Protein AF-A0A438DNE6-F1 (afdb_monomer_lite)

Organism: Vitis vinifera (NCBI:txid29760)

Structure (mmCIF, N/CA/C/O backbone):
data_AF-A0A438DNE6-F1
#
_entry.id   AF-A0A438DNE6-F1
#
loop_
_atom_site.group_PDB
_atom_site.id
_atom_site.type_symbol
_atom_site.label_atom_id
_atom_site.label_alt_id
_atom_site.label_comp_id
_atom_site.label_asym_id
_atom_site.label_entity_id
_atom_site.label_seq_id
_atom_site.pdbx_PDB_ins_code
_atom_site.Cartn_x
_atom_site.Cartn_y
_atom_site.Cartn_z
_atom_site.occupancy
_atom_site.B_iso_or_equiv
_atom_site.auth_seq_id
_atom_site.auth_comp_id
_atom_site.auth_asym_id
_atom_site.auth_atom_id
_atom_site.pdbx_PDB_model_num
ATOM 1 N N . MET A 1 1 ? -8.473 5.101 -5.235 1.00 65.88 1 MET A N 1
ATOM 2 C CA . MET A 1 1 ? -7.843 4.141 -6.166 1.00 65.88 1 MET A CA 1
ATOM 3 C C . MET A 1 1 ? -6.484 3.801 -5.581 1.00 65.88 1 MET A C 1
ATOM 5 O O . MET A 1 1 ? -5.723 4.729 -5.342 1.00 65.88 1 MET A O 1
ATOM 9 N N . LEU A 1 2 ? -6.222 2.537 -5.244 1.00 73.25 2 LEU A N 1
ATOM 10 C CA . LEU A 1 2 ? -4.895 2.101 -4.793 1.00 73.25 2 LEU A CA 1
ATOM 11 C C . LEU A 1 2 ? -3.965 2.095 -6.015 1.00 73.25 2 LEU A C 1
ATOM 13 O O . LEU A 1 2 ? -4.375 1.633 -7.074 1.00 73.25 2 LEU A O 1
ATOM 17 N N . GLY A 1 3 ? -2.742 2.612 -5.892 1.00 88.56 3 GLY A N 1
ATOM 18 C CA . GLY A 1 3 ? -1.747 2.656 -6.977 1.00 88.56 3 GLY A CA 1
ATOM 19 C C . GLY A 1 3 ? -1.191 1.299 -7.412 1.00 88.56 3 GLY A C 1
ATOM 20 O O . GLY A 1 3 ? -0.153 1.246 -8.063 1.00 88.56 3 GLY A O 1
ATOM 21 N N . ILE A 1 4 ? -1.853 0.214 -7.015 1.00 93.81 4 ILE A N 1
ATOM 22 C CA . ILE A 1 4 ? -1.507 -1.173 -7.292 1.00 93.81 4 ILE A CA 1
ATOM 23 C C . ILE A 1 4 ? -2.718 -1.785 -8.008 1.00 93.81 4 ILE A C 1
ATOM 25 O O . ILE A 1 4 ? -3.840 -1.642 -7.506 1.00 93.81 4 ILE A O 1
ATOM 29 N N . PRO A 1 5 ? -2.527 -2.451 -9.161 1.00 94.25 5 PRO A N 1
ATOM 30 C CA . PRO A 1 5 ? -3.608 -3.123 -9.870 1.00 94.25 5 PRO A CA 1
ATOM 31 C C . PRO A 1 5 ? -4.360 -4.095 -8.955 1.00 94.25 5 PRO A C 1
ATOM 33 O O . PRO A 1 5 ? -3.750 -4.889 -8.241 1.00 94.25 5 PRO A O 1
ATOM 36 N N . CYS A 1 6 ? -5.692 -4.048 -8.981 1.00 94.31 6 CYS A N 1
ATOM 37 C CA . CYS A 1 6 ? -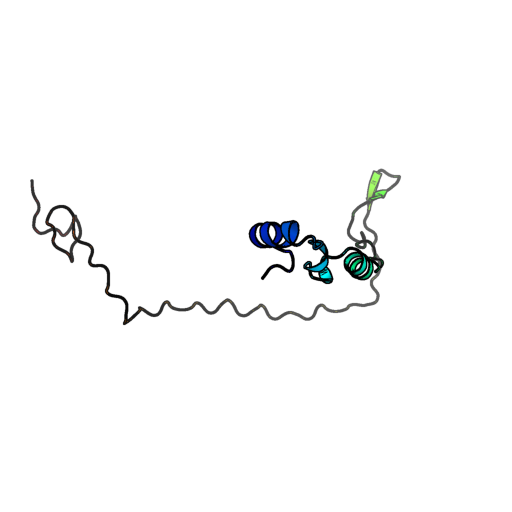6.507 -5.059 -8.312 1.00 94.31 6 CYS A CA 1
ATOM 38 C C . CYS A 1 6 ? -6.452 -6.393 -9.073 1.00 94.31 6 CYS A C 1
ATOM 40 O O . CYS A 1 6 ? -6.047 -6.439 -10.235 1.00 94.31 6 CYS A O 1
ATOM 42 N N . GLU A 1 7 ? -6.927 -7.470 -8.447 1.00 94.38 7 GLU A N 1
ATOM 43 C CA . GLU A 1 7 ? -6.989 -8.804 -9.063 1.00 94.38 7 GLU A CA 1
ATOM 44 C C . GLU A 1 7 ? -7.673 -8.794 -10.441 1.00 94.38 7 GLU A C 1
ATOM 46 O O . GLU A 1 7 ? -7.155 -9.369 -11.396 1.00 94.38 7 GLU A O 1
ATOM 51 N N . HIS A 1 8 ? -8.762 -8.032 -10.586 1.00 95.75 8 HIS A N 1
ATOM 52 C CA . HIS A 1 8 ? -9.478 -7.873 -11.852 1.00 95.75 8 HIS A CA 1
ATOM 53 C C . HIS A 1 8 ? -8.602 -7.250 -12.945 1.00 95.75 8 HIS A C 1
ATOM 55 O O . HIS A 1 8 ? -8.645 -7.679 -14.095 1.00 95.75 8 HIS A O 1
ATOM 61 N N . ALA A 1 9 ? -7.785 -6.253 -12.597 1.00 94.19 9 ALA A N 1
ATOM 62 C CA . ALA A 1 9 ? -6.877 -5.617 -13.544 1.00 94.19 9 ALA A CA 1
ATOM 63 C C . ALA A 1 9 ? -5.755 -6.576 -13.964 1.00 94.19 9 ALA A C 1
ATOM 65 O O . ALA A 1 9 ? -5.433 -6.657 -15.146 1.00 94.19 9 ALA A O 1
ATOM 66 N N . VAL A 1 10 ? -5.208 -7.357 -13.027 1.00 95.00 10 VAL A N 1
ATOM 67 C CA . VAL A 1 10 ? -4.169 -8.358 -13.320 1.00 95.00 10 VAL A CA 1
ATOM 68 C C . VAL A 1 10 ? -4.678 -9.414 -14.304 1.00 95.00 10 VAL A C 1
ATOM 70 O O . VAL A 1 10 ? -3.985 -9.725 -15.272 1.00 95.00 10 VAL A O 1
ATOM 73 N N . VAL A 1 11 ? -5.909 -9.903 -14.116 1.00 96.38 11 VAL A N 1
ATOM 74 C CA . VAL A 1 11 ? -6.548 -10.874 -15.023 1.00 96.38 11 VAL A CA 1
ATOM 75 C C . VAL A 1 11 ? 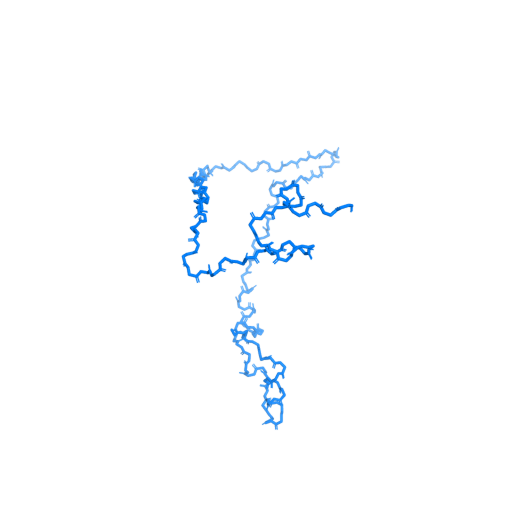-6.675 -10.336 -16.453 1.00 96.38 11 VAL A C 1
ATOM 77 O O . VAL A 1 11 ? -6.580 -11.110 -17.399 1.00 96.38 11 VAL A O 1
ATOM 80 N N . VAL A 1 12 ? -6.842 -9.023 -16.632 1.00 95.62 12 VAL A N 1
ATOM 81 C CA . VAL A 1 12 ? -6.889 -8.387 -17.961 1.00 95.62 12 VAL A CA 1
ATOM 82 C C . VAL A 1 12 ? -5.489 -8.145 -18.532 1.00 95.62 12 VAL A C 1
ATOM 84 O O . VAL A 1 12 ? -5.283 -8.294 -19.732 1.00 95.62 12 VAL A O 1
ATOM 87 N N . ILE A 1 13 ? -4.514 -7.785 -17.696 1.00 95.50 13 ILE A N 1
ATOM 88 C CA . ILE A 1 13 ? -3.153 -7.425 -18.123 1.00 95.50 13 ILE A CA 1
ATOM 89 C C . ILE A 1 13 ? -2.360 -8.651 -18.604 1.00 95.50 13 ILE A C 1
ATOM 91 O O . ILE A 1 13 ? -1.666 -8.572 -19.621 1.00 95.50 13 ILE A O 1
ATOM 95 N N . LEU A 1 14 ? -2.475 -9.786 -17.903 1.00 94.75 14 LEU A N 1
ATOM 96 C CA . LEU A 1 14 ? -1.679 -10.987 -18.187 1.00 94.75 14 LEU A CA 1
ATOM 97 C C . LEU A 1 14 ? -1.915 -11.564 -19.601 1.00 94.75 14 LEU A C 1
ATOM 99 O O . LEU A 1 14 ? -0.928 -11.809 -20.295 1.00 94.75 14 LEU A O 1
ATOM 103 N N . PRO A 1 15 ? -3.161 -11.731 -20.094 1.00 96.56 15 PRO A N 1
ATOM 104 C CA . PRO A 1 15 ? -3.418 -12.237 -21.447 1.00 96.56 15 PRO A CA 1
ATOM 105 C C . PRO A 1 15 ? -2.930 -11.310 -22.565 1.00 96.56 15 PRO A C 1
ATOM 107 O O . PRO A 1 15 ? -2.654 -11.771 -23.668 1.00 96.56 15 PRO A O 1
ATOM 110 N N . ILE A 1 16 ? -2.808 -10.006 -22.292 1.00 94.44 16 ILE A N 1
ATOM 111 C CA . ILE A 1 16 ? -2.300 -9.006 -23.247 1.00 94.44 16 ILE A CA 1
ATOM 112 C C . ILE A 1 16 ? -0.759 -9.083 -23.343 1.00 94.44 16 ILE A C 1
ATOM 114 O O . ILE A 1 16 ? -0.145 -8.421 -24.179 1.00 94.44 16 ILE A O 1
ATOM 118 N N . GLY A 1 17 ? -0.108 -9.902 -22.504 1.00 94.00 17 GLY A N 1
ATOM 119 C CA . GLY A 1 17 ? 1.345 -10.074 -22.488 1.00 94.00 17 GLY A CA 1
ATOM 120 C C . GLY A 1 17 ? 2.089 -8.851 -21.951 1.00 94.00 17 GLY A C 1
ATOM 121 O O . GLY A 1 17 ? 3.264 -8.654 -22.256 1.00 94.00 17 GLY A O 1
ATOM 122 N N . LYS A 1 18 ? 1.404 -7.993 -21.188 1.00 95.25 18 LYS A N 1
ATOM 123 C CA . LYS A 1 18 ? 1.999 -6.817 -20.549 1.00 95.25 18 LYS A CA 1
ATOM 124 C C . LYS A 1 18 ? 2.436 -7.151 -19.129 1.00 95.25 18 LYS A C 1
ATOM 126 O O . LYS A 1 18 ? 1.852 -8.011 -18.472 1.00 95.25 18 LYS A O 1
ATOM 131 N N . ASN A 1 19 ? 3.464 -6.459 -18.648 1.00 94.38 19 ASN A N 1
ATOM 132 C CA . ASN A 1 19 ? 3.924 -6.637 -17.282 1.00 94.38 19 ASN A CA 1
ATOM 133 C C . ASN A 1 19 ? 3.004 -5.863 -16.329 1.00 94.38 19 ASN A C 1
ATOM 135 O O . ASN A 1 19 ? 2.731 -4.684 -16.531 1.00 94.38 19 ASN A O 1
ATOM 139 N N . VAL A 1 20 ? 2.545 -6.520 -15.265 1.00 93.69 20 VAL A N 1
ATOM 140 C CA . VAL A 1 20 ? 1.714 -5.900 -14.220 1.00 93.69 20 VAL A CA 1
ATOM 141 C C . VAL A 1 20 ? 2.436 -4.723 -13.554 1.00 93.69 20 VAL A C 1
ATOM 143 O O . VAL A 1 20 ? 1.795 -3.735 -13.201 1.00 93.69 20 VAL A O 1
ATOM 146 N N . VAL A 1 21 ? 3.765 -4.796 -13.433 1.00 93.44 21 VAL A N 1
ATOM 147 C CA . VAL A 1 21 ? 4.609 -3.756 -12.820 1.00 93.44 21 VAL A CA 1
ATOM 148 C C . VAL A 1 21 ? 4.518 -2.422 -13.569 1.00 93.44 21 VAL A C 1
ATOM 150 O O . VAL A 1 21 ? 4.621 -1.366 -12.943 1.00 93.44 21 VAL A O 1
ATOM 153 N N . ASP A 1 22 ? 4.247 -2.446 -14.877 1.00 93.62 22 ASP A N 1
ATOM 154 C CA . ASP A 1 22 ? 4.108 -1.233 -15.695 1.00 93.62 22 ASP A CA 1
ATOM 155 C C . ASP A 1 22 ? 2.880 -0.399 -15.289 1.00 93.62 22 ASP A C 1
ATOM 157 O O . ASP A 1 22 ? 2.842 0.808 -15.516 1.00 93.62 22 ASP A O 1
ATOM 161 N N . PHE A 1 23 ? 1.892 -1.032 -14.647 1.00 93.38 23 PHE A N 1
ATOM 162 C CA . PHE A 1 23 ? 0.648 -0.409 -14.186 1.00 93.38 23 PHE A CA 1
ATOM 163 C C . PHE A 1 23 ? 0.669 -0.052 -12.694 1.00 93.38 23 PHE A C 1
ATOM 165 O O . PHE A 1 23 ? -0.309 0.487 -12.174 1.00 93.38 23 PHE A O 1
ATOM 172 N N . VAL A 1 24 ? 1.764 -0.352 -11.993 1.00 94.81 24 VAL A N 1
ATOM 173 C CA . VAL A 1 24 ? 1.975 0.058 -10.602 1.00 94.81 24 VAL A CA 1
ATOM 174 C C . VAL A 1 24 ? 2.464 1.508 -10.585 1.00 94.81 24 VAL A C 1
ATOM 176 O O . VAL A 1 24 ? 3.334 1.889 -11.369 1.00 94.81 24 VAL A O 1
ATOM 179 N N . GLN A 1 25 ? 1.919 2.332 -9.691 1.00 94.31 25 GLN A N 1
ATOM 180 C CA . GLN A 1 25 ? 2.396 3.702 -9.488 1.00 94.31 25 GLN A CA 1
ATOM 181 C C . GLN A 1 25 ? 3.838 3.714 -8.975 1.00 94.31 25 GLN A C 1
ATOM 183 O O . GLN A 1 25 ? 4.219 2.882 -8.152 1.00 94.31 25 GLN A O 1
ATOM 188 N N . ASP A 1 26 ? 4.616 4.709 -9.402 1.00 93.00 26 ASP A N 1
ATOM 189 C CA . ASP A 1 26 ? 6.052 4.772 -9.109 1.00 93.00 26 ASP A CA 1
ATOM 190 C C . ASP A 1 26 ? 6.367 4.761 -7.611 1.00 93.00 26 ASP A C 1
ATOM 192 O O . ASP A 1 26 ? 7.322 4.106 -7.213 1.00 93.00 26 ASP A O 1
ATOM 196 N N . TRP A 1 27 ? 5.512 5.356 -6.770 1.00 92.44 27 TRP A N 1
ATOM 197 C CA . TRP A 1 27 ? 5.651 5.354 -5.306 1.00 92.44 27 TRP A CA 1
ATOM 198 C C . TRP A 1 27 ? 5.779 3.957 -4.691 1.00 92.44 27 TRP A C 1
ATOM 200 O O . TRP A 1 27 ? 6.372 3.813 -3.627 1.00 92.44 27 TRP A O 1
ATOM 210 N N . TYR A 1 28 ? 5.228 2.932 -5.344 1.00 92.50 28 TYR A N 1
ATOM 211 C CA . TYR A 1 28 ? 5.289 1.540 -4.893 1.00 92.50 28 TYR A CA 1
ATOM 212 C C . TYR A 1 28 ? 6.388 0.731 -5.593 1.00 92.50 28 TYR A C 1
ATOM 214 O O . TYR A 1 28 ? 6.574 -0.444 -5.280 1.00 92.50 28 TYR A O 1
ATOM 222 N N . LYS A 1 29 ? 7.119 1.325 -6.543 1.00 93.25 29 LYS A N 1
ATOM 223 C CA . LYS A 1 29 ? 8.241 0.670 -7.217 1.00 93.25 29 LYS A CA 1
ATOM 224 C C . LYS A 1 29 ? 9.499 0.766 -6.367 1.00 93.25 29 LYS A C 1
ATOM 226 O O . LYS A 1 29 ? 9.745 1.760 -5.683 1.00 93.25 29 LYS A O 1
ATOM 231 N N . PHE A 1 30 ? 10.331 -0.264 -6.486 1.00 92.12 30 PHE A N 1
ATOM 232 C CA . PHE A 1 30 ? 11.576 -0.388 -5.736 1.00 92.12 30 PHE A CA 1
ATOM 233 C C . PHE A 1 30 ? 12.486 0.854 -5.823 1.00 92.12 30 PHE A C 1
ATOM 235 O O . PHE A 1 30 ? 12.868 1.345 -4.767 1.00 92.12 30 PHE A O 1
ATOM 242 N N . PRO A 1 31 ? 12.759 1.449 -7.005 1.00 93.38 31 PRO A N 1
ATOM 243 C CA . PRO A 1 31 ? 13.654 2.608 -7.089 1.00 93.38 31 PRO A CA 1
ATOM 244 C C . PRO A 1 31 ? 13.140 3.832 -6.322 1.00 93.38 31 PRO A C 1
ATOM 246 O O . PRO A 1 31 ? 13.917 4.617 -5.786 1.00 93.38 31 PRO A O 1
ATOM 249 N N . MET A 1 32 ? 11.818 4.010 -6.254 1.00 94.06 32 MET A N 1
ATOM 250 C CA . MET A 1 32 ? 11.230 5.145 -5.548 1.00 94.06 32 MET A CA 1
ATOM 251 C C . MET A 1 32 ? 11.187 4.910 -4.043 1.00 94.06 32 MET A C 1
ATOM 253 O O . MET A 1 32 ? 11.432 5.835 -3.277 1.00 94.06 32 MET A O 1
ATOM 257 N N . GLN A 1 33 ? 10.928 3.674 -3.618 1.00 92.25 33 GLN A N 1
ATOM 258 C CA . GLN A 1 33 ? 11.064 3.270 -2.220 1.00 92.25 33 GLN A CA 1
ATOM 259 C C . GLN A 1 33 ? 12.510 3.460 -1.744 1.00 92.25 33 GLN A C 1
ATOM 261 O O . GLN A 1 33 ? 12.732 4.062 -0.700 1.00 92.25 33 GLN A O 1
ATOM 266 N N . GLU A 1 34 ? 13.492 3.044 -2.544 1.00 93.06 34 GLU A N 1
ATOM 267 C CA . GLU A 1 34 ? 14.910 3.255 -2.254 1.00 93.06 34 GLU A CA 1
ATOM 268 C C . GLU A 1 34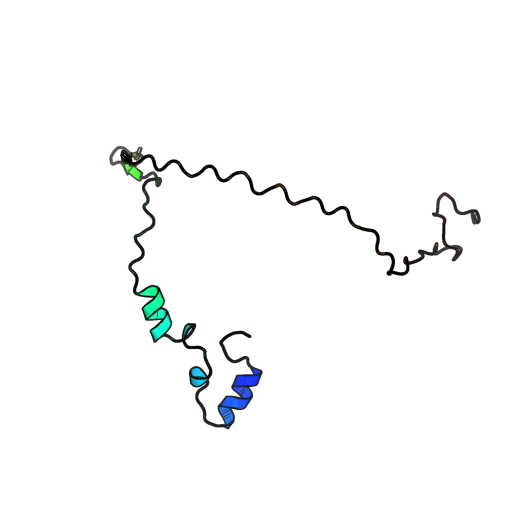 ? 15.241 4.743 -2.095 1.00 93.06 34 GLU A C 1
ATOM 270 O O . GLU A 1 34 ? 15.909 5.105 -1.138 1.00 93.06 34 GLU A O 1
ATOM 275 N N . LEU A 1 35 ? 14.698 5.621 -2.945 1.00 92.12 35 LEU A N 1
ATOM 276 C CA . LEU A 1 35 ? 14.861 7.074 -2.812 1.00 92.12 35 LEU A CA 1
ATOM 277 C C . LEU A 1 35 ? 14.172 7.653 -1.560 1.00 92.12 35 LEU A C 1
ATOM 279 O O . LEU A 1 35 ? 14.711 8.546 -0.915 1.00 92.12 35 LEU A O 1
ATOM 283 N N . ILE A 1 36 ? 12.977 7.172 -1.205 1.00 90.56 36 ILE A N 1
ATOM 284 C CA . ILE A 1 36 ? 12.250 7.628 -0.005 1.00 90.56 36 ILE A CA 1
ATOM 285 C C . ILE A 1 36 ? 13.018 7.247 1.263 1.00 90.56 36 ILE A C 1
ATOM 287 O O . ILE A 1 36 ? 13.102 8.035 2.204 1.00 90.56 36 ILE A O 1
ATOM 291 N N . TYR A 1 37 ? 13.590 6.046 1.276 1.00 87.56 37 TYR A N 1
ATOM 292 C CA . TYR A 1 37 ? 14.316 5.495 2.414 1.00 87.56 37 TYR A CA 1
ATOM 293 C C . TYR A 1 37 ? 15.839 5.654 2.304 1.00 87.56 37 TYR A C 1
ATOM 295 O O . TYR A 1 37 ? 16.555 5.167 3.174 1.00 87.56 37 TYR A O 1
ATOM 303 N N . SER A 1 38 ? 16.354 6.369 1.295 1.00 88.88 38 SER A N 1
ATOM 304 C CA . SER A 1 38 ? 17.793 6.649 1.170 1.00 88.88 38 SER A CA 1
ATOM 305 C C . SER A 1 38 ? 18.285 7.615 2.246 1.00 88.88 38 SER A C 1
ATOM 307 O O . SER A 1 38 ? 19.488 7.762 2.457 1.00 88.88 38 SER A O 1
ATOM 309 N N . GLY A 1 39 ? 17.361 8.326 2.897 1.00 83.75 39 GLY A N 1
ATOM 310 C CA . GLY A 1 39 ? 17.663 9.171 4.038 1.00 83.75 39 GLY A CA 1
ATOM 311 C C . GLY A 1 39 ? 18.158 8.339 5.218 1.00 83.75 39 GLY A C 1
ATOM 312 O O . GLY A 1 39 ? 17.516 7.376 5.632 1.00 83.75 39 GLY A O 1
ATOM 313 N N . SER A 1 40 ? 19.284 8.749 5.800 1.00 75.56 40 SER A N 1
ATOM 314 C CA . SER A 1 40 ? 19.689 8.249 7.110 1.00 75.56 40 SER A CA 1
ATOM 315 C C . SER A 1 40 ? 18.687 8.758 8.142 1.00 75.56 40 SER A C 1
ATOM 317 O O . SER A 1 40 ? 18.631 9.956 8.427 1.00 75.56 40 SER A O 1
ATOM 319 N N . PHE A 1 41 ? 17.873 7.860 8.690 1.00 73.75 41 PHE A N 1
ATOM 320 C CA . PHE A 1 41 ? 17.146 8.161 9.912 1.00 73.75 41 PHE A CA 1
ATOM 321 C C . PHE A 1 41 ? 18.181 8.199 11.031 1.00 73.75 41 PHE A C 1
ATOM 323 O O . PHE A 1 41 ? 18.817 7.184 11.324 1.00 73.75 41 PHE A O 1
ATOM 330 N N . SER A 1 42 ? 18.360 9.361 11.662 1.00 72.00 42 SER A N 1
ATOM 331 C CA . SER A 1 42 ? 19.006 9.393 12.970 1.00 72.00 42 SER A CA 1
ATOM 332 C C . SER A 1 42 ? 18.262 8.396 13.851 1.00 72.00 42 SER A C 1
ATOM 334 O O . SER A 1 42 ? 17.032 8.469 13.948 1.00 72.00 42 SER A O 1
ATOM 336 N N . GLY A 1 43 ? 18.985 7.442 14.444 1.00 69.56 43 GLY A N 1
ATOM 337 C CA . GLY A 1 43 ? 18.393 6.561 15.443 1.00 69.56 43 GLY A CA 1
ATOM 338 C C . GLY A 1 43 ? 17.636 7.414 16.457 1.00 69.56 43 GLY A C 1
ATOM 339 O O . GLY A 1 43 ? 18.082 8.516 16.782 1.00 69.56 43 GLY A O 1
ATOM 340 N N . ILE A 1 44 ? 16.469 6.943 16.898 1.00 70.31 44 ILE A N 1
ATOM 341 C CA . ILE A 1 44 ? 15.715 7.631 17.948 1.00 70.31 44 ILE A CA 1
ATOM 342 C C . ILE A 1 44 ? 16.681 7.816 19.113 1.00 70.31 44 ILE A C 1
ATOM 344 O O . ILE A 1 44 ? 17.194 6.825 19.637 1.00 70.31 44 ILE A O 1
ATOM 348 N N . GLU A 1 45 ? 16.985 9.069 19.456 1.00 68.56 45 GLU A N 1
ATOM 349 C CA . GLU A 1 45 ? 17.955 9.342 20.502 1.00 68.56 45 GLU A CA 1
ATOM 350 C C . GLU A 1 45 ? 17.423 8.732 21.801 1.00 68.56 45 GLU A C 1
ATOM 352 O O . GLU A 1 45 ? 16.393 9.141 22.336 1.00 68.56 45 GLU A O 1
ATOM 357 N N . THR A 1 46 ? 18.114 7.719 22.315 1.00 65.69 46 THR A N 1
ATOM 358 C CA . THR A 1 46 ? 17.765 7.035 23.562 1.00 65.69 46 THR A CA 1
ATOM 359 C C . THR A 1 46 ? 18.186 7.866 24.777 1.00 65.69 46 THR A C 1
ATOM 361 O O . THR A 1 46 ? 18.683 7.317 25.755 1.00 65.69 46 THR A O 1
ATOM 364 N N . LEU A 1 47 ? 18.036 9.196 24.720 1.00 64.44 47 LEU A N 1
ATOM 365 C CA . LEU A 1 47 ? 18.427 10.099 25.809 1.00 64.44 47 LEU A CA 1
ATOM 366 C C . LEU A 1 47 ? 17.620 9.836 27.085 1.00 64.44 47 LEU A C 1
ATOM 368 O O . LEU A 1 47 ? 18.138 10.012 28.183 1.00 64.44 47 LEU A O 1
ATOM 372 N N . ASP A 1 48 ? 16.383 9.363 26.928 1.00 64.69 48 ASP A N 1
ATOM 373 C CA . ASP A 1 48 ? 15.496 8.975 28.028 1.00 64.69 48 ASP A CA 1
ATOM 374 C C . ASP A 1 48 ? 15.523 7.463 28.319 1.00 64.69 48 ASP A C 1
ATOM 376 O O . ASP A 1 48 ? 14.811 6.978 29.194 1.00 64.69 48 ASP A O 1
ATOM 380 N N . MET A 1 49 ? 16.335 6.681 27.594 1.00 77.25 49 MET A N 1
ATOM 381 C CA . MET A 1 49 ? 16.455 5.255 27.886 1.00 77.25 49 MET A CA 1
ATOM 382 C C . MET A 1 49 ? 17.382 5.075 29.096 1.00 77.25 49 MET A C 1
ATOM 384 O O . MET A 1 49 ? 18.563 5.433 29.013 1.00 77.25 49 MET A O 1
ATOM 388 N N . PRO A 1 50 ? 16.897 4.505 30.211 1.00 76.19 50 PRO A N 1
ATOM 389 C CA . PRO A 1 50 ? 17.769 4.144 31.314 1.00 76.19 50 PRO A CA 1
ATOM 390 C C . PRO A 1 50 ? 18.764 3.075 30.857 1.00 76.19 50 PRO A C 1
ATOM 392 O O . PRO A 1 50 ? 18.369 2.084 30.240 1.00 76.19 50 PRO A O 1
ATOM 395 N N . TYR A 1 51 ? 20.040 3.232 31.201 1.00 80.38 51 TYR A N 1
ATOM 396 C CA . TYR A 1 51 ? 21.031 2.167 31.045 1.00 80.38 51 TYR A CA 1
ATOM 397 C C . TYR A 1 51 ? 21.571 1.737 32.408 1.00 80.38 51 TYR A C 1
ATOM 399 O O . TYR A 1 51 ? 21.582 2.512 33.366 1.00 80.38 51 TYR A O 1
ATOM 407 N N . VAL A 1 52 ? 21.985 0.476 32.504 1.00 82.38 52 VAL A N 1
ATOM 408 C CA . VAL A 1 52 ? 22.597 -0.081 33.713 1.00 82.38 52 VAL A CA 1
ATOM 409 C C . VAL A 1 52 ? 24.099 0.166 33.644 1.00 82.38 52 VAL A C 1
ATOM 411 O O . VAL A 1 52 ? 24.752 -0.266 32.696 1.00 82.38 52 VAL A O 1
ATOM 414 N N . ASP A 1 53 ? 24.628 0.887 34.626 1.00 80.19 53 ASP A N 1
ATOM 415 C CA . ASP A 1 53 ? 26.057 1.161 34.759 1.00 80.19 53 ASP A CA 1
ATOM 416 C C . ASP A 1 53 ? 26.816 -0.063 35.304 1.00 80.19 53 ASP A C 1
ATOM 418 O O . ASP A 1 53 ? 26.211 -1.024 35.782 1.00 80.19 53 ASP A O 1
ATOM 422 N N . ILE A 1 54 ? 28.150 -0.026 35.265 1.00 82.31 54 ILE A N 1
ATOM 423 C CA . ILE A 1 54 ? 29.048 -1.111 35.705 1.00 82.31 54 ILE A CA 1
ATOM 424 C C . ILE A 1 54 ? 28.772 -1.519 37.163 1.00 82.31 54 ILE A C 1
ATOM 426 O O . ILE A 1 54 ? 28.880 -2.692 37.516 1.00 82.31 54 ILE A O 1
ATOM 430 N N . ASP A 1 55 ? 28.325 -0.569 37.984 1.00 88.19 55 ASP A N 1
ATOM 431 C CA . ASP A 1 55 ? 27.975 -0.779 39.391 1.00 88.19 55 ASP A CA 1
ATOM 432 C C . ASP A 1 55 ? 26.566 -1.383 39.592 1.00 88.19 55 ASP A C 1
ATOM 434 O O . ASP A 1 55 ? 26.086 -1.501 40.719 1.00 88.19 55 ASP A O 1
ATOM 438 N N . GLY A 1 56 ? 25.856 -1.723 38.509 1.00 79.88 56 GLY A N 1
ATOM 439 C CA . GLY A 1 56 ? 24.492 -2.262 38.536 1.00 79.88 56 GLY A CA 1
ATOM 440 C C . GLY A 1 56 ? 23.395 -1.217 38.772 1.00 79.88 56 GLY A C 1
ATOM 441 O O . GLY A 1 56 ? 22.220 -1.569 38.878 1.00 79.88 56 GLY A O 1
ATOM 442 N N . LEU A 1 57 ? 23.752 0.068 38.849 1.00 84.00 57 LEU A N 1
ATOM 443 C CA . LEU A 1 57 ? 22.808 1.168 39.045 1.00 84.00 57 LEU A CA 1
ATOM 444 C C . LEU A 1 57 ? 22.238 1.665 37.716 1.00 84.00 57 LEU A C 1
ATOM 446 O O . LEU A 1 57 ? 22.957 1.826 36.734 1.00 84.00 57 LEU A O 1
ATOM 450 N N . VAL A 1 58 ? 20.941 1.972 37.706 1.00 79.38 58 VAL A N 1
ATOM 451 C CA . VAL A 1 58 ? 20.263 2.556 36.545 1.00 79.38 58 VAL A CA 1
ATOM 452 C C . VAL A 1 58 ? 20.562 4.054 36.463 1.00 79.38 58 VAL A C 1
ATOM 454 O O . VAL A 1 58 ? 20.301 4.793 37.414 1.00 79.38 58 VAL A O 1
ATOM 457 N N . ARG A 1 59 ? 21.089 4.512 35.324 1.00 77.56 59 ARG A N 1
ATOM 458 C CA . ARG A 1 59 ? 21.411 5.920 35.058 1.00 77.56 59 ARG A CA 1
ATOM 459 C C . ARG A 1 59 ? 20.730 6.425 33.788 1.00 77.56 59 ARG A C 1
ATOM 461 O O . ARG A 1 59 ? 20.480 5.669 32.853 1.00 77.56 59 ARG A O 1
ATOM 468 N N . PHE A 1 60 ? 20.486 7.732 33.763 1.00 74.19 60 PHE A N 1
ATOM 469 C CA . PHE A 1 60 ? 19.981 8.471 32.607 1.00 74.19 60 PHE A CA 1
ATOM 470 C C . PHE A 1 60 ? 21.065 9.423 32.099 1.00 74.19 60 PHE A C 1
ATOM 472 O O . PHE A 1 60 ? 21.805 10.009 32.896 1.00 74.19 60 PHE A O 1
ATOM 479 N N . ILE A 1 61 ? 21.160 9.599 30.781 1.00 70.44 61 ILE A N 1
ATOM 480 C CA . ILE A 1 61 ? 22.074 10.578 30.189 1.00 70.44 61 ILE A CA 1
ATOM 481 C C . ILE A 1 61 ? 21.433 11.961 30.335 1.00 70.44 61 ILE A C 1
ATOM 483 O O . ILE A 1 61 ? 20.555 12.342 29.566 1.00 70.44 61 ILE A O 1
ATOM 487 N N . VAL A 1 62 ? 21.885 12.747 31.314 1.00 61.97 62 VAL A N 1
ATOM 488 C CA . VAL A 1 62 ? 21.470 14.151 31.444 1.00 61.97 62 VAL A CA 1
ATOM 489 C C . VAL A 1 62 ? 22.243 14.985 30.423 1.00 61.97 62 VAL A C 1
ATOM 491 O O . VAL A 1 62 ? 23.279 15.575 30.728 1.00 61.97 62 VAL A O 1
ATOM 494 N N . VAL A 1 63 ? 21.752 15.039 29.185 1.00 55.41 63 VAL A N 1
ATOM 495 C CA . VAL A 1 63 ? 22.213 16.049 28.227 1.00 55.41 63 VAL A CA 1
ATOM 496 C C . VAL A 1 63 ? 21.667 17.391 28.700 1.00 55.41 63 VAL A C 1
ATOM 498 O O . VAL A 1 63 ? 20.458 17.617 28.729 1.00 55.41 63 VAL A O 1
ATOM 501 N N . LYS A 1 64 ? 22.554 18.303 29.105 1.00 51.88 64 LYS A N 1
ATOM 502 C CA . LYS A 1 64 ? 22.177 19.684 29.410 1.00 51.88 64 LYS A CA 1
ATOM 503 C C . LYS A 1 64 ? 21.789 20.361 28.095 1.00 51.88 64 LYS A C 1
ATOM 505 O O . LYS A 1 64 ? 22.638 20.937 27.424 1.00 51.88 64 LYS A O 1
ATOM 510 N N . PHE A 1 65 ? 20.515 20.264 27.721 1.00 49.38 65 PHE A N 1
ATOM 511 C CA . PHE A 1 65 ? 19.934 20.993 26.597 1.00 49.38 65 PHE A CA 1
ATOM 512 C C . PHE A 1 65 ? 20.065 22.500 26.861 1.00 49.38 65 PHE A C 1
ATOM 514 O O . PHE A 1 65 ? 19.205 23.126 27.477 1.00 49.38 65 PHE A O 1
ATOM 521 N N . SER A 1 66 ? 21.149 23.119 26.393 1.00 48.72 66 SER A N 1
ATOM 522 C CA . SER A 1 66 ? 21.285 24.576 26.301 1.00 48.72 66 SER A CA 1
ATOM 523 C C . SER A 1 66 ? 20.496 25.109 25.106 1.00 48.72 66 SER A C 1
ATOM 525 O O . SER A 1 66 ? 21.041 25.770 24.229 1.00 48.72 66 SER A O 1
ATOM 527 N N . SER A 1 67 ? 19.213 24.768 25.042 1.00 49.19 67 SER A N 1
ATOM 528 C CA . SER A 1 67 ? 18.221 25.303 24.111 1.00 49.19 67 SER A CA 1
ATOM 529 C C . SER A 1 67 ? 16.850 24.930 24.659 1.00 49.19 67 SER A C 1
ATOM 531 O O . SER A 1 67 ? 16.263 23.924 24.272 1.00 49.19 67 SER A O 1
ATOM 533 N N . LEU A 1 68 ? 16.356 25.723 25.611 1.00 48.97 68 LEU A N 1
ATOM 534 C CA . LEU A 1 68 ? 14.944 25.718 25.980 1.00 48.97 68 LEU A CA 1
ATOM 535 C C . LEU A 1 68 ? 14.145 26.207 24.764 1.00 48.97 68 LEU A C 1
ATOM 537 O O . LEU A 1 68 ? 13.787 27.378 24.672 1.00 48.97 68 LEU A O 1
ATOM 541 N N . LEU A 1 69 ? 13.887 25.317 23.808 1.00 51.41 69 LEU A N 1
ATOM 542 C CA . LEU A 1 69 ? 12.756 25.469 22.910 1.00 51.41 69 LEU A CA 1
ATOM 543 C C . LEU A 1 69 ? 11.535 25.196 23.776 1.00 51.41 69 LEU A C 1
ATOM 545 O O . LEU A 1 69 ? 11.166 24.050 24.028 1.00 51.41 69 LEU A O 1
ATOM 549 N N . THR A 1 70 ? 10.956 26.264 24.316 1.00 57.94 70 THR A N 1
ATOM 550 C CA . THR A 1 70 ? 9.623 26.189 24.891 1.00 57.94 70 THR A CA 1
ATOM 551 C C . THR A 1 70 ? 8.722 25.601 23.816 1.00 57.94 70 THR A C 1
ATOM 553 O O . THR A 1 70 ? 8.578 26.168 22.731 1.00 57.94 70 THR A O 1
ATOM 556 N N . LEU A 1 71 ? 8.158 24.421 24.083 1.00 56.53 71 LEU A N 1
ATOM 557 C CA . LEU A 1 71 ? 7.100 23.898 23.234 1.00 56.53 71 LEU A CA 1
ATOM 558 C C . LEU A 1 71 ? 6.041 25.003 23.147 1.00 56.53 71 LEU A C 1
ATOM 560 O O . LEU A 1 71 ? 5.630 25.511 24.199 1.00 56.53 71 LEU A O 1
ATOM 564 N N . PRO A 1 72 ? 5.631 25.432 21.940 1.00 56.88 72 PRO A N 1
ATOM 565 C CA . PRO A 1 72 ? 4.519 26.351 21.835 1.00 56.88 72 PRO A CA 1
ATOM 566 C C . PRO A 1 72 ? 3.358 25.684 22.557 1.00 56.88 72 PRO A C 1
ATOM 568 O O . PRO A 1 72 ? 3.013 24.539 22.258 1.00 56.88 72 PRO A O 1
ATOM 571 N N . ILE A 1 73 ? 2.806 26.379 23.551 1.00 61.22 73 ILE A N 1
ATOM 572 C CA . ILE A 1 73 ? 1.587 25.958 24.226 1.00 61.22 73 ILE A CA 1
ATOM 573 C C . ILE A 1 73 ? 0.547 25.835 23.116 1.00 61.22 73 ILE A C 1
ATOM 575 O O . ILE A 1 73 ? 0.029 26.834 22.616 1.00 61.22 73 ILE A O 1
ATOM 579 N N . GLN A 1 74 ? 0.298 24.608 22.661 1.00 56.94 74 GLN A N 1
ATOM 580 C CA . GLN A 1 74 ? -0.834 24.336 21.804 1.00 56.94 74 GLN A CA 1
ATOM 581 C C . GLN A 1 74 ? -2.043 24.591 22.688 1.00 56.94 74 GLN A C 1
ATOM 583 O O . GLN A 1 74 ? -2.334 23.813 23.597 1.00 56.94 74 GLN A O 1
ATOM 588 N N . ASN A 1 75 ? -2.707 25.726 22.460 1.00 59.06 75 ASN A N 1
ATOM 589 C CA . ASN A 1 75 ? -4.048 25.942 22.976 1.00 59.06 75 ASN A CA 1
ATOM 590 C C . ASN A 1 75 ? -4.830 24.665 22.673 1.00 59.06 75 ASN A C 1
ATOM 592 O O . ASN A 1 75 ? -4.851 24.226 21.519 1.00 59.06 75 ASN A O 1
ATOM 596 N N . ALA A 1 76 ? -5.375 24.042 23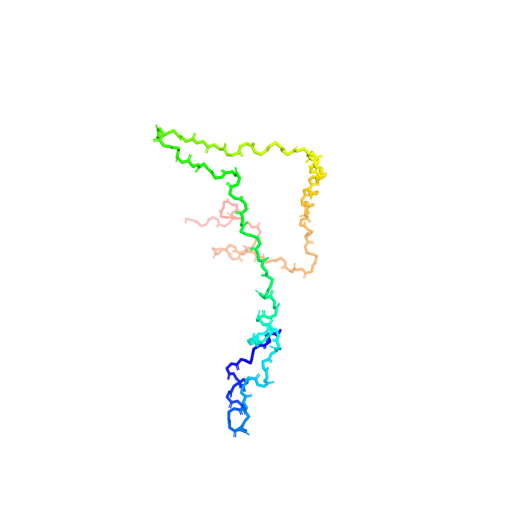.719 1.00 63.75 76 ALA A N 1
ATOM 597 C CA . ALA A 1 76 ? -6.125 22.805 23.595 1.00 63.75 76 ALA A CA 1
ATOM 598 C C . ALA A 1 76 ? -7.087 22.924 22.409 1.00 63.75 76 ALA A C 1
ATOM 600 O O . ALA A 1 76 ? -7.782 23.935 22.270 1.00 63.75 76 ALA A O 1
ATOM 601 N N . ILE A 1 77 ? -7.081 21.914 21.535 1.00 65.56 77 ILE A N 1
ATOM 602 C CA . ILE A 1 77 ? -8.004 21.839 20.402 1.00 65.56 77 ILE A CA 1
ATOM 603 C C . ILE A 1 77 ? -9.403 22.105 20.972 1.00 65.56 77 ILE A C 1
ATOM 605 O O . ILE A 1 77 ? -9.772 21.408 21.923 1.00 65.56 77 ILE A O 1
ATOM 609 N N . PRO A 1 78 ? -10.149 23.110 20.465 1.00 64.06 78 PRO A N 1
ATOM 610 C CA . PRO A 1 78 ? -11.442 23.466 21.021 1.00 64.06 78 PRO A CA 1
ATOM 611 C C . PRO A 1 78 ? -12.270 22.195 21.161 1.00 64.06 78 PRO A C 1
ATOM 613 O O . PRO A 1 78 ? -12.440 21.468 20.177 1.00 64.06 78 PRO A O 1
ATOM 616 N N . GLU A 1 79 ? -12.696 21.899 22.394 1.00 67.00 79 GLU A N 1
ATOM 617 C CA . GLU A 1 79 ? -13.459 20.697 22.717 1.00 67.00 79 GLU A CA 1
ATOM 618 C C . GLU A 1 79 ? -14.554 20.561 21.663 1.00 67.00 79 GLU A C 1
ATOM 620 O O . GLU A 1 79 ? -15.337 21.496 21.461 1.00 67.00 79 GLU A O 1
ATOM 625 N N . ARG A 1 80 ? -14.512 19.445 20.915 1.00 63.19 80 ARG A N 1
ATOM 626 C CA . ARG A 1 80 ? -15.355 19.177 19.745 1.00 63.19 80 ARG A CA 1
ATOM 627 C C . ARG A 1 80 ? -16.736 19.778 19.994 1.00 63.19 80 ARG A C 1
ATOM 629 O O . ARG A 1 80 ? -17.399 19.312 20.925 1.00 63.19 80 ARG A O 1
ATOM 636 N N . PRO A 1 81 ? -17.180 20.778 19.204 1.00 64.12 81 PRO A N 1
ATOM 637 C CA . PRO A 1 81 ? -18.462 21.415 19.439 1.00 64.12 81 PRO A CA 1
ATOM 638 C C . PRO A 1 81 ? -19.502 20.313 19.536 1.00 64.12 81 PRO A C 1
ATOM 640 O O . PRO A 1 81 ? -19.652 19.525 18.594 1.00 64.12 81 PRO A O 1
ATOM 643 N N . ARG A 1 82 ? -20.149 20.188 20.701 1.00 66.94 82 ARG A N 1
ATOM 644 C CA . ARG A 1 82 ? -21.212 19.207 20.899 1.00 66.94 82 ARG A CA 1
ATOM 645 C C . ARG A 1 82 ? -22.299 19.569 19.898 1.00 66.94 82 ARG A C 1
ATOM 647 O O . ARG A 1 82 ? -23.100 20.466 20.150 1.00 66.94 82 ARG A O 1
ATOM 654 N N . LYS A 1 83 ? -22.282 18.927 18.725 1.00 70.69 83 LYS A N 1
ATOM 655 C CA . LYS A 1 83 ? -23.340 19.058 17.728 1.00 70.69 83 LYS A CA 1
ATOM 656 C C . LYS A 1 83 ? -24.606 18.603 18.433 1.00 70.69 83 LYS A C 1
ATOM 658 O O . LYS A 1 83 ? -24.789 17.410 18.663 1.00 70.69 83 LYS A O 1
ATOM 663 N N . LYS A 1 84 ? -25.456 19.555 18.823 1.00 68.06 84 LYS A N 1
ATOM 664 C CA . LYS A 1 84 ? -26.830 19.237 19.195 1.00 68.06 84 LYS A CA 1
ATOM 665 C C . LYS A 1 84 ? -27.426 18.561 17.967 1.00 68.06 84 LYS A C 1
ATOM 667 O O . LYS A 1 84 ? -27.383 19.133 16.879 1.00 68.06 84 LYS A O 1
ATOM 672 N N . CYS A 1 85 ? -27.866 17.317 18.125 1.00 65.38 85 CYS A N 1
ATOM 673 C CA . CYS A 1 85 ? -28.550 16.609 17.056 1.00 65.38 85 CYS A CA 1
ATOM 674 C C . CYS A 1 85 ? -29.769 17.454 16.666 1.00 65.38 85 CYS A C 1
ATOM 676 O O . CYS A 1 85 ? -30.616 17.731 17.515 1.00 65.38 85 CYS A O 1
ATOM 678 N N . ILE A 1 86 ? -29.802 17.943 15.426 1.00 72.25 86 ILE A N 1
ATOM 679 C CA . ILE A 1 86 ? -30.971 18.630 14.879 1.00 72.25 86 ILE A CA 1
ATOM 680 C C . ILE A 1 86 ? -31.927 17.526 14.454 1.00 72.25 86 ILE A C 1
ATOM 682 O O . ILE A 1 86 ? -31.558 16.663 13.656 1.00 72.25 86 ILE A O 1
ATOM 686 N N . GLU A 1 87 ? -33.129 17.527 15.022 1.00 69.00 87 GLU A N 1
ATOM 687 C CA . GLU A 1 87 ? -34.158 16.567 14.648 1.00 69.00 87 GLU A CA 1
ATOM 688 C C . GLU A 1 87 ? -34.480 16.730 13.157 1.00 69.00 87 GLU A C 1
ATOM 690 O O . GLU A 1 87 ? -34.772 17.827 12.677 1.00 69.00 87 GLU A O 1
ATOM 695 N N . SER A 1 88 ? -34.350 15.636 12.408 1.00 68.75 88 SER A N 1
ATOM 696 C CA . SER A 1 88 ? -34.585 15.632 10.969 1.00 68.75 88 SER A CA 1
ATOM 697 C C . SER A 1 88 ? -36.053 15.937 10.672 1.00 68.75 88 SER A C 1
ATOM 699 O O . SER A 1 88 ? -36.926 15.154 11.037 1.00 68.75 88 SER A O 1
ATOM 701 N N . GLN A 1 89 ? -36.320 17.027 9.948 1.00 72.19 89 GLN A N 1
ATOM 702 C CA . GLN A 1 89 ? -37.668 17.363 9.469 1.00 72.19 89 GLN A CA 1
ATOM 703 C C . GLN A 1 89 ? -38.139 16.468 8.307 1.00 72.19 89 GLN A C 1
ATOM 705 O O . GLN A 1 89 ? -39.322 16.462 7.989 1.00 72.19 89 GLN A O 1
ATOM 710 N N . PHE A 1 90 ? -37.225 15.720 7.677 1.00 65.19 90 PHE A N 1
ATOM 711 C CA . PHE A 1 90 ? -37.469 14.969 6.435 1.00 65.19 90 PHE A CA 1
ATOM 712 C C . PHE A 1 90 ? -37.455 13.447 6.610 1.00 65.19 90 PHE A C 1
ATOM 714 O O . PHE A 1 90 ? -37.444 12.715 5.626 1.00 65.19 90 PHE A O 1
ATOM 721 N N . GLN A 1 91 ? -37.387 12.953 7.845 1.00 67.75 91 GLN A N 1
ATOM 722 C CA . GLN A 1 91 ? -37.424 11.516 8.112 1.00 67.75 91 GLN A CA 1
ATOM 723 C C . GLN A 1 91 ? -38.764 11.217 8.764 1.00 67.75 91 GLN A C 1
ATOM 725 O O . GLN A 1 91 ? -39.047 11.733 9.849 1.00 67.75 91 GLN A O 1
ATOM 730 N N . ASP A 1 92 ? -39.579 10.396 8.104 1.00 71.06 92 ASP A N 1
ATOM 731 C CA . ASP A 1 92 ? -40.795 9.875 8.710 1.00 71.06 92 ASP A CA 1
ATOM 732 C C . ASP A 1 92 ? -40.417 9.130 9.988 1.00 71.06 92 ASP A C 1
ATOM 734 O O . ASP A 1 92 ? -39.611 8.193 9.989 1.00 71.06 92 ASP A O 1
ATOM 738 N N . LYS A 1 93 ? -40.963 9.587 11.116 1.00 71.44 93 LYS A N 1
ATOM 739 C CA . LYS A 1 93 ? -40.718 8.946 12.406 1.00 71.44 93 LYS A CA 1
ATOM 740 C C . LYS A 1 93 ? -41.290 7.542 12.342 1.00 71.44 93 LYS A C 1
ATOM 742 O O . LYS A 1 93 ? -42.484 7.370 12.105 1.00 71.44 93 LYS A O 1
ATOM 747 N N . TRP A 1 94 ? -40.450 6.541 12.588 1.00 72.56 94 TRP A N 1
ATOM 748 C CA . TRP A 1 94 ? -40.914 5.164 12.630 1.00 72.56 94 TRP A CA 1
ATOM 749 C C . TRP A 1 94 ? -41.906 5.006 13.784 1.00 72.56 94 TRP A C 1
ATOM 751 O O . TRP A 1 94 ? -41.552 5.118 14.961 1.00 72.56 94 TRP A O 1
ATOM 761 N N . ILE A 1 95 ? -43.176 4.812 13.437 1.00 78.00 95 ILE A N 1
ATOM 762 C CA . ILE A 1 95 ? -44.241 4.630 14.412 1.00 78.00 95 ILE A CA 1
ATOM 763 C C . ILE A 1 95 ? -44.114 3.210 14.955 1.00 78.00 95 ILE A C 1
ATOM 765 O O . ILE A 1 95 ? -44.376 2.231 14.261 1.00 78.00 95 ILE A O 1
ATOM 769 N N . VAL A 1 96 ? -43.707 3.101 16.216 1.00 80.19 96 VAL A N 1
ATOM 770 C CA . VAL A 1 96 ? -43.643 1.814 16.907 1.00 80.19 96 VAL A CA 1
ATOM 771 C C . VAL A 1 96 ? -45.050 1.424 17.353 1.00 80.19 96 VAL A C 1
ATOM 773 O O . VAL A 1 96 ? -45.713 2.157 18.094 1.00 80.19 96 VAL A O 1
ATOM 776 N N . TYR A 1 97 ? -45.496 0.252 16.912 1.00 83.00 97 TYR A N 1
ATOM 777 C CA . TYR A 1 97 ? -46.760 -0.346 17.327 1.00 83.00 97 TYR A CA 1
ATOM 778 C C . TYR A 1 97 ? -46.528 -1.296 18.493 1.00 83.00 97 TYR A C 1
ATOM 780 O O . TYR A 1 97 ? -45.577 -2.082 18.493 1.00 83.00 97 TYR A O 1
ATOM 788 N N . TYR A 1 98 ? -47.413 -1.260 19.487 1.00 84.94 98 TYR A N 1
ATOM 789 C CA . TYR A 1 98 ? -47.375 -2.270 20.530 1.00 84.94 98 TYR A CA 1
ATOM 790 C C . TYR A 1 98 ? -47.853 -3.603 19.951 1.00 84.94 98 TYR A C 1
ATOM 792 O O . TYR A 1 98 ? -48.971 -3.710 19.452 1.00 84.94 98 TYR A O 1
ATOM 800 N N . SER A 1 99 ? -47.011 -4.632 20.035 1.00 79.25 99 SER A N 1
ATOM 801 C CA . SER A 1 99 ? -47.234 -5.935 19.393 1.00 79.25 99 SER A CA 1
ATOM 802 C C . SER A 1 99 ? -48.535 -6.631 19.795 1.00 79.25 99 SER A C 1
ATOM 804 O O . SER A 1 99 ? -49.008 -7.485 19.059 1.00 79.25 99 SER A O 1
ATOM 806 N N . ARG A 1 100 ? -49.108 -6.289 20.956 1.00 79.12 100 ARG A N 1
ATOM 807 C CA . ARG A 1 100 ? -50.268 -6.987 21.525 1.00 79.12 100 ARG A CA 1
ATOM 808 C C . ARG A 1 100 ? -51.616 -6.413 21.093 1.00 79.12 100 ARG A C 1
ATOM 810 O O . ARG A 1 100 ? -52.580 -7.158 20.996 1.00 79.12 100 ARG A O 1
ATOM 817 N N . CYS A 1 101 ? -51.701 -5.103 20.879 1.00 85.06 101 CYS A N 1
ATOM 818 C CA . CYS A 1 101 ? -52.942 -4.435 20.467 1.00 85.06 101 CYS A CA 1
ATOM 819 C C . CYS A 1 101 ? -52.825 -3.739 19.106 1.00 85.06 101 CYS A C 1
ATOM 821 O O . CYS A 1 101 ? -53.796 -3.140 18.656 1.00 85.06 101 CYS A O 1
ATOM 823 N N . HIS A 1 102 ? -51.647 -3.789 18.477 1.00 81.00 102 HIS A N 1
ATOM 824 C CA . HIS A 1 102 ? -51.339 -3.188 17.179 1.00 81.00 102 HIS A CA 1
ATOM 825 C C . HIS A 1 102 ? -51.676 -1.695 17.066 1.00 81.00 102 HIS A C 1
ATOM 827 O O . HIS A 1 102 ? -51.816 -1.170 15.965 1.00 81.00 102 HIS A O 1
ATOM 833 N N . THR A 1 103 ? -51.762 -0.983 18.191 1.00 83.62 103 THR A N 1
ATOM 834 C CA . THR A 1 103 ? -51.915 0.473 18.211 1.00 83.62 103 THR A CA 1
ATOM 835 C C . THR A 1 103 ? -50.613 1.133 18.650 1.00 83.62 103 THR A C 1
ATOM 837 O O . THR A 1 103 ? -49.822 0.569 19.414 1.00 83.62 103 THR A O 1
ATOM 840 N N . SER A 1 104 ? -50.347 2.316 18.106 1.00 84.69 104 SER A N 1
ATOM 841 C CA . SER A 1 104 ? -49.167 3.113 18.430 1.00 84.69 104 SER A CA 1
ATOM 842 C C . SER A 1 104 ? -49.458 4.105 19.563 1.00 84.69 104 SER A C 1
ATOM 844 O O . SER A 1 104 ? -50.588 4.218 20.044 1.00 84.69 104 SER A O 1
ATOM 846 N N . GLY A 1 105 ? -48.429 4.802 20.049 1.00 85.00 105 GLY A N 1
ATOM 847 C CA . GLY A 1 105 ? -48.599 5.926 20.982 1.00 85.00 105 GLY A CA 1
ATOM 848 C C . GLY A 1 105 ? -48.767 5.565 22.462 1.00 85.00 105 GLY A C 1
ATOM 849 O O . GLY A 1 105 ? -49.094 6.432 23.267 1.00 85.00 105 GLY A O 1
ATOM 850 N N . HIS A 1 106 ? -48.529 4.315 22.856 1.00 84.56 106 HIS A N 1
ATOM 851 C CA . HIS A 1 106 ? -48.545 3.904 24.260 1.00 84.56 106 HIS A CA 1
ATOM 852 C C . HIS A 1 106 ? -47.559 2.753 24.501 1.00 84.56 106 HIS A C 1
ATOM 854 O O . HIS A 1 106 ? -47.077 2.120 23.563 1.00 84.56 106 HIS A O 1
ATOM 860 N N . ASN A 1 107 ? -47.234 2.490 25.766 1.00 79.56 107 ASN A N 1
ATOM 861 C CA . ASN A 1 107 ? -46.346 1.400 26.158 1.00 79.56 107 ASN A CA 1
ATOM 862 C C . ASN A 1 107 ? -47.131 0.315 26.907 1.00 79.56 107 ASN A C 1
ATOM 864 O O . ASN A 1 107 ? -48.299 0.496 27.243 1.00 79.56 107 ASN A O 1
ATOM 868 N N . ARG A 1 108 ? -46.480 -0.812 27.224 1.00 79.31 108 ARG A N 1
ATOM 869 C CA . ARG A 1 108 ? -47.123 -1.925 27.945 1.00 79.31 108 ARG A CA 1
ATOM 870 C C . ARG A 1 108 ? -47.820 -1.487 29.243 1.00 79.31 108 ARG A C 1
ATOM 872 O O . ARG A 1 108 ? -48.857 -2.046 29.572 1.00 79.31 108 ARG A O 1
ATOM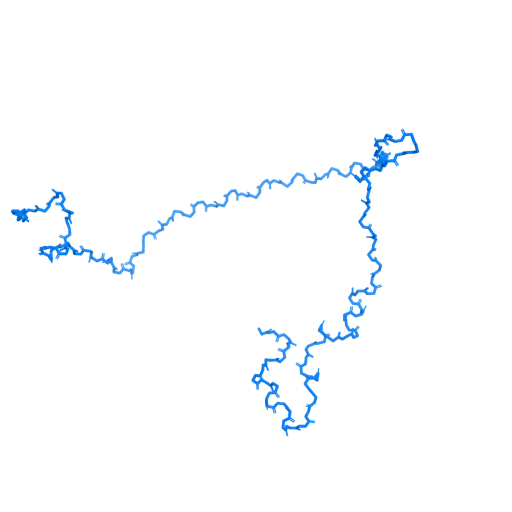 879 N N . LYS A 1 109 ? -47.264 -0.511 29.973 1.00 80.69 109 LYS A N 1
ATOM 880 C CA . LYS A 1 109 ? -47.821 -0.023 31.248 1.00 80.69 109 LYS A CA 1
ATOM 881 C C . LYS A 1 109 ? -49.035 0.887 31.053 1.00 80.69 109 LYS A C 1
ATOM 883 O O . LYS A 1 109 ? -49.895 0.930 31.920 1.00 80.69 109 LYS A O 1
ATOM 888 N N . THR A 1 110 ? -49.096 1.615 29.940 1.00 80.12 110 THR A N 1
ATOM 889 C CA . THR A 1 110 ? -50.170 2.569 29.621 1.00 80.12 110 THR A CA 1
ATOM 890 C C . THR A 1 110 ? -51.176 2.025 28.607 1.00 80.12 110 THR A C 1
ATOM 892 O O . THR A 1 110 ? -52.03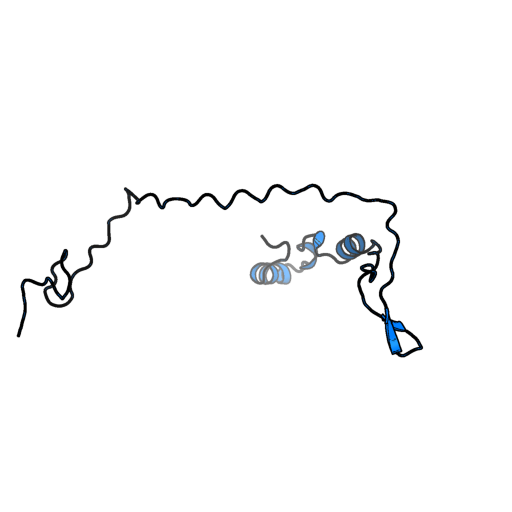6 2.764 28.125 1.00 80.12 110 THR A O 1
ATOM 895 N N . CYS A 1 111 ? -51.089 0.734 28.273 1.00 83.88 111 CYS A N 1
ATOM 896 C CA . CYS A 1 111 ? -52.027 0.084 27.373 1.00 83.88 111 CYS A CA 1
ATOM 897 C C . CYS A 1 111 ? -53.424 0.052 27.991 1.00 83.88 111 CYS A C 1
ATOM 899 O O . CYS A 1 111 ? -53.652 -0.592 29.011 1.00 83.88 111 CYS A O 1
ATOM 901 N N . LYS A 1 112 ? -54.369 0.735 27.334 1.00 80.12 112 LYS A N 1
ATOM 902 C CA . LYS A 1 112 ? -55.796 0.736 27.697 1.00 80.12 112 LYS A CA 1
ATOM 903 C C . LYS A 1 112 ? -56.529 -0.539 27.290 1.00 80.12 112 LYS A C 1
ATOM 905 O O . LYS A 1 112 ? -57.711 -0.663 27.585 1.00 80.12 112 LYS A O 1
ATOM 910 N N . ASN A 1 113 ? -55.832 -1.472 26.644 1.00 70.88 113 ASN A N 1
ATOM 911 C CA . ASN A 1 113 ? -56.318 -2.822 26.409 1.00 70.88 113 ASN A CA 1
ATOM 912 C C . ASN A 1 113 ? -55.543 -3.802 27.313 1.00 70.88 113 ASN A C 1
ATOM 914 O O . ASN A 1 113 ? -54.712 -4.573 26.819 1.00 70.88 113 ASN A O 1
ATOM 918 N N . PRO A 1 114 ? -55.713 -3.725 28.651 1.00 63.91 114 PRO A N 1
ATOM 919 C CA . PRO A 1 114 ? -55.168 -4.727 29.547 1.00 63.91 114 PRO A CA 1
ATOM 920 C C . PRO A 1 114 ? -55.957 -6.015 29.308 1.00 63.91 114 PRO A C 1
ATOM 922 O O . PRO A 1 114 ? -57.048 -6.197 29.836 1.00 63.91 114 PRO A O 1
ATOM 925 N N . LEU A 1 115 ? -55.436 -6.904 28.467 1.00 65.56 115 LEU A N 1
ATOM 926 C CA . LEU A 1 115 ? -55.903 -8.282 28.494 1.00 65.56 115 LEU A CA 1
ATOM 927 C C . LEU A 1 115 ? -55.346 -8.934 29.761 1.00 65.56 115 LEU A C 1
ATOM 929 O O . LEU A 1 115 ? -54.150 -8.792 30.038 1.00 65.56 115 LEU A O 1
ATOM 933 N N . SER A 1 116 ? -56.265 -9.577 30.481 1.00 57.12 116 SER A N 1
ATOM 934 C CA . SER A 1 116 ? -56.111 -10.736 31.371 1.00 57.12 116 SER A CA 1
ATOM 935 C C . SER A 1 116 ? -54.698 -11.310 31.494 1.00 57.12 116 SER A C 1
ATOM 937 O O . SER A 1 116 ? -54.073 -11.618 30.448 1.00 57.12 116 SER A O 1
#

Secondary structure (DSSP, 8-state):
--SS--HHHHHHHGGGT--GGGGS-GGGSHHHHHHHS-S-PPPP-GGG--EE-TTS-EE------S---PPP----PPP----PPPPPTTS----PBPTTT--BS--TTT-S----

Radius of gyration: 33.23 Å; chains: 1; bounding box: 85×39×63 Å

pLDDT: mean 77.84, std 13.55, range [48.72, 96.56]

Sequence (116 aa):
MLGIPCEHAVVVILPIGKNVVDFVQDWYKFPMQELIYSGSFSGIETLDMPYVDIDGLVRFIVVKFSSLLTLPIQNAIPERPRKKCIESQFQDKWIVYYSRCHTSGHNRKTCKNPLS

Foldseek 3Di:
DQLADDPVRCVVQVVVVHDSVVSHDPCPDPVNVCVVPVDDDDPPPCQVPWDQDPVRDTDGNPDPPPDPPPDPPPPPDPDPPPPPPDPDPPDDPPFDADPPPRDGDDDPVGDPPPDD

=== Feature glossary ===
Feature key, reading from the visual/contextual features back to the raw sequence:

Rendered structure images. Structure images are PyMOL renders from six orthogonal camera directions. Cartoon representation draws helices as coils and strands as arrows; sticks shows the backbone as bonds; surface shows the solvent-excluded envelope. Rainbow coloring maps sequence position to hue (blue→red, N→C); chain coloring assigns a distinct color per polypeptide.

Contact-map, Ramachandran, and PAE plots. Three diagnostic plots accompany the record. The Cα contact map visualizes the tertiary structure as a 2D adjacency matrix (8 Å cutoff, sequence-local contacts suppressed). The Ramachandran plot shows the distribution of backbone (φ, ψ) torsions, with points in the α and β basins reflecting secondary structure content. The PAE plot shows AlphaFold's inter-residue confidence as a color matrix.

InterPro / GO / CATH / organism. The annotation block draws on four external resources. InterPro: which protein families and domains the sequence belongs to. GO: standardized terms for what the protein does, what process it participates in, and where in the cell it acts. CATH: which structural fold it has in the CATH hierarchy. Organism: the species of origin.

Nearest PDB structures. Structural nearest neighbors (via Foldseek easy-search vs the PDB). Reported per hit: target PDB id, E-value, and alignment TM-score. A TM-score above ~0.5 is the conventional threshold for 'same fold'.

Predicted aligned error. Predicted aligned error is AlphaFold's pairwise confidence. Unlike pLDDT (per-residue), PAE is per-residue-pair and captures whether two parts of the structure are correctly placed relative to each other. Units are ångströms of expected positional error.

Solvent-accessible surface area. SASA measures how much of the protein is reachable by solvent. It is computed by rolling a water-sized probe over the atomic surface and summing the exposed area (Å²). Per-residue SASA distinguishes core (buried, low SASA) from surface (exposed, high SASA) residues; total SASA is a whole-molecule size measure.

B-factor. Crystallographic B-factors measure how much each atom's electron density is smeared out, in Å². They rise in mobile loops and surface residues and fall in the buried interior. In AlphaFold models this column is repurposed to hold pLDDT instead.

pLDDT. For AlphaFold models, the B-factor field carries pLDDT — the model's own estimate of local accuracy on a 0–100 scale. Regions with pLDDT<50 should be treated as essentially unmodeled; they often correspond to intrinsically disordered segments.

Backbone torsions (φ/ψ). φ (phi) and ψ (psi) are the two rotatable backbone dihedrals per residue: φ is the C(i-1)–N–Cα–C torsion, ψ is the N–Cα–C–N(i+1) torsion, both in degrees on (−180°, 180°]. α-helical residues cluster near (−60°, −45°); β-strand residues near (−120°, +130°). A Ramachandran plot is simply a scatter of (φ, ψ) for every residue.

Radius of gyration, Cα contacts, bounding box. Radius of gyration (Rg) is the root-mean-square distance of Cα atoms from their centroid — a single number for overall size and compactness. A globular domain of N residues has Rg ≈ 2.2·N^0.38 Å; an extended or disordered chain has a much larger Rg. The Cα contact count is the number of residue pairs whose Cα atoms are within 8 Å and are more than four positions apart in sequence — a standard proxy for tertiary packing density. The bounding box is the smallest axis-aligned box enclosing all Cα atoms.

Secondary structure (3-state, P-SEA). Three-state secondary structure (P-SEA) collapses the eight DSSP classes into helix (a), strand (b), and coil (c). P-SEA assigns these from Cα geometry alone — distances and angles — without requiring backbone oxygens, so it works on any Cα trace.

Secondary structure (8-state, DSSP). Secondary structure is the local, repeating backbone conformation. DSSP classifies it into eight states by reading the hydrogen-bond network: three helix types (H, G, I), two β types (E, B), two non-regular types (T, S), and unstructured coil (-).

Foldseek 3Di. The Foldseek 3Di string encodes local tertiary geometry as a 20-letter alphabet — one character per residue — derived from the relative positions of nearby Cα atoms. Unlike the amino-acid sequence, 3Di is a direct function of the 3D structure, so two proteins with the same fold have similar 3Di strings even at low sequence identity.

mmCIF coordinates. Structure coordinates are given as an mmCIF _atom_site loop: one row per atom with element, residue name, chain id, sequence number, and x/y/z position in Å. Only the four main-chain atoms per residue are included here; side chains are omitted to keep the record compact.

Sequence. This is the polypeptide sequence — one letter per residue, N-terminus first. Length ranges from a few dozen residues for small domains to over a thousand for large multi-domain proteins.